Protein AF-A0A9C8K7V8-F1 (afdb_monomer_lite)

pLDDT: mean 89.54, std 11.18, range [37.28, 98.75]

Foldseek 3Di:
DDPPPPQKDKDWDDWDDDPVVCVQVVCCVVVVDGLQVLVVPDPDDAFPVLSQLQSVVCVVPVDRDPSLVCLQVVLVSQQVIKTKMWIKDAPVLVVLLVVQFPWDWDWDDDVRMIIIITMHGSNRLLRSLQRQQQDPHPPSNQQNSLVVLVVCVVSRSVSNVVQWDWDDDDPNGTHTDGDD

Structure (mmCIF, N/CA/C/O backbone):
data_AF-A0A9C8K7V8-F1
#
_entry.id   AF-A0A9C8K7V8-F1
#
loop_
_atom_site.group_PDB
_atom_site.id
_atom_site.type_symbol
_atom_site.label_atom_id
_atom_site.label_alt_id
_atom_site.label_comp_id
_atom_site.label_asym_id
_atom_site.label_entity_id
_atom_site.label_seq_id
_atom_site.pdbx_PDB_ins_code
_atom_site.Cartn_x
_atom_site.Cartn_y
_atom_site.Cartn_z
_atom_site.occupancy
_atom_site.B_iso_or_equiv
_atom_site.auth_seq_id
_atom_site.auth_comp_id
_atom_site.auth_asym_id
_atom_site.auth_atom_id
_atom_site.pdbx_PDB_model_num
ATOM 1 N N . MET A 1 1 ? 16.358 6.555 -36.096 1.00 37.28 1 MET A N 1
ATOM 2 C CA . MET A 1 1 ? 15.872 5.462 -35.228 1.00 37.28 1 MET A CA 1
ATOM 3 C C . MET A 1 1 ? 15.406 6.095 -33.931 1.00 37.28 1 MET A C 1
ATOM 5 O O . MET A 1 1 ? 16.238 6.452 -33.113 1.00 37.28 1 MET A O 1
ATOM 9 N N . GLY A 1 2 ? 14.107 6.383 -33.825 1.00 37.41 2 GLY A N 1
ATOM 10 C CA . GLY A 1 2 ? 13.530 6.994 -32.630 1.00 37.41 2 GLY A CA 1
ATOM 11 C C . GLY A 1 2 ? 13.346 5.927 -31.564 1.00 37.41 2 GLY A C 1
ATOM 12 O O . GLY A 1 2 ? 12.565 4.999 -31.762 1.00 37.41 2 GLY A O 1
ATOM 13 N N . ASP A 1 3 ? 14.103 6.045 -30.482 1.00 39.25 3 ASP A N 1
ATOM 14 C CA . ASP A 1 3 ? 13.972 5.218 -29.293 1.00 39.25 3 ASP A CA 1
ATOM 15 C C . ASP A 1 3 ? 12.602 5.536 -28.676 1.00 39.25 3 ASP A C 1
ATOM 17 O O . ASP A 1 3 ? 12.407 6.571 -28.036 1.00 39.25 3 ASP A O 1
ATOM 21 N N . SER A 1 4 ? 11.590 4.718 -28.982 1.00 41.44 4 SER A N 1
ATOM 22 C CA . SER A 1 4 ? 10.266 4.865 -28.388 1.00 41.44 4 SER A CA 1
ATOM 23 C C . SER A 1 4 ? 10.422 4.570 -26.903 1.00 41.44 4 SER A C 1
ATOM 25 O O . SER A 1 4 ? 10.501 3.401 -26.515 1.00 41.44 4 SER A O 1
ATOM 27 N N . ALA A 1 5 ? 10.522 5.621 -26.088 1.00 44.25 5 ALA A N 1
ATOM 28 C CA . ALA A 1 5 ? 10.508 5.526 -24.641 1.00 44.25 5 ALA A CA 1
ATOM 29 C C . ALA A 1 5 ? 9.328 4.636 -24.243 1.00 44.25 5 ALA A C 1
ATOM 31 O O . ALA A 1 5 ? 8.167 5.031 -24.360 1.00 44.25 5 ALA A O 1
ATOM 32 N N . SER A 1 6 ? 9.619 3.397 -23.847 1.00 53.28 6 SER A N 1
ATOM 33 C CA . SER A 1 6 ? 8.625 2.506 -23.271 1.00 53.28 6 SER A CA 1
ATOM 34 C C . SER A 1 6 ? 8.235 3.134 -21.940 1.00 53.28 6 SER A C 1
ATOM 36 O O . SER A 1 6 ? 8.920 2.918 -20.941 1.00 53.28 6 SER A O 1
ATOM 38 N N . GLN A 1 7 ? 7.220 4.000 -21.954 1.00 77.94 7 GLN A N 1
ATOM 39 C CA . GLN A 1 7 ? 6.680 4.589 -20.740 1.00 77.94 7 GLN A CA 1
ATOM 40 C C . GLN A 1 7 ? 6.240 3.444 -19.847 1.00 77.94 7 GLN A C 1
ATOM 42 O O . GLN A 1 7 ? 5.492 2.570 -20.281 1.00 77.94 7 GLN A O 1
ATOM 47 N N . SER A 1 8 ? 6.753 3.418 -18.632 1.00 90.44 8 SER A N 1
ATOM 48 C CA . SER A 1 8 ? 6.299 2.488 -17.612 1.00 90.44 8 SER A CA 1
ATOM 49 C C . SER A 1 8 ? 4.932 2.943 -17.133 1.00 90.44 8 SER A C 1
ATOM 51 O O . SER A 1 8 ? 4.589 4.122 -17.223 1.00 90.44 8 SER A O 1
ATOM 53 N N . GLY A 1 9 ? 4.128 2.016 -16.640 1.00 94.06 9 GLY A N 1
ATOM 54 C CA . GLY A 1 9 ? 2.819 2.354 -16.111 1.00 94.06 9 GLY A CA 1
ATOM 55 C C . GLY A 1 9 ? 2.447 1.481 -14.939 1.00 94.06 9 GLY A C 1
ATOM 56 O O . GLY A 1 9 ? 2.967 0.379 -14.761 1.00 94.06 9 GLY A O 1
ATOM 57 N N . VAL A 1 10 ? 1.545 2.014 -14.127 1.00 97.31 10 VAL A N 1
ATOM 58 C CA . VAL A 1 10 ? 1.055 1.392 -12.906 1.00 97.31 10 VAL A CA 1
ATOM 59 C C . VAL A 1 10 ? -0.426 1.711 -12.751 1.00 97.31 10 VAL A C 1
ATOM 61 O O . VAL A 1 10 ? -0.864 2.831 -13.010 1.00 97.31 10 VAL A O 1
ATOM 64 N N . LYS A 1 11 ? -1.215 0.707 -12.370 1.00 98.00 11 LYS A N 1
ATOM 65 C CA . LYS A 1 11 ? -2.652 0.847 -12.130 1.00 98.00 11 LYS A CA 1
ATOM 66 C C . LYS A 1 11 ? -3.077 -0.049 -10.967 1.00 98.00 11 LYS A C 1
ATOM 68 O O . LYS A 1 11 ? -2.720 -1.229 -10.986 1.00 98.00 11 LYS A O 1
ATOM 73 N N . PRO A 1 12 ? -3.849 0.446 -9.985 1.00 97.81 12 PRO A N 1
ATOM 74 C CA . PRO A 1 12 ? -4.417 -0.413 -8.952 1.00 97.81 12 PRO A CA 1
ATOM 75 C C . PRO A 1 12 ? -5.429 -1.371 -9.593 1.00 97.81 12 PRO A C 1
ATOM 77 O O . PRO A 1 12 ? -6.271 -0.955 -10.391 1.00 97.81 12 PRO A O 1
ATOM 80 N N . ILE A 1 13 ? -5.330 -2.659 -9.269 1.00 97.81 13 ILE A N 1
ATOM 81 C CA . ILE A 1 13 ? -6.236 -3.703 -9.787 1.00 97.81 13 ILE A CA 1
ATOM 82 C C . ILE A 1 13 ? -6.789 -4.619 -8.694 1.00 97.81 13 ILE A C 1
ATOM 84 O O . ILE A 1 13 ? -7.746 -5.343 -8.945 1.00 97.81 13 ILE A O 1
ATOM 88 N N . ILE A 1 14 ? -6.194 -4.604 -7.500 1.00 97.31 14 ILE A N 1
ATOM 89 C CA . ILE A 1 14 ? -6.602 -5.417 -6.353 1.00 97.31 14 ILE A CA 1
ATOM 90 C C . ILE A 1 14 ? -6.658 -4.506 -5.126 1.00 97.31 14 ILE A C 1
ATOM 92 O O . ILE A 1 14 ? -5.710 -3.764 -4.855 1.00 97.31 14 ILE A O 1
ATOM 96 N N . GLY A 1 15 ? -7.749 -4.598 -4.372 1.00 95.44 15 GLY A N 1
ATOM 97 C CA . GLY A 1 15 ? -7.937 -3.939 -3.084 1.00 95.44 15 GLY A CA 1
ATOM 98 C C . GLY A 1 15 ? -8.856 -4.773 -2.198 1.00 95.44 15 GLY A C 1
ATOM 99 O O . GLY A 1 15 ? -9.669 -5.550 -2.700 1.00 95.44 15 GLY A O 1
ATOM 100 N N . SER A 1 16 ? -8.694 -4.642 -0.885 1.00 94.12 16 SER A N 1
ATOM 101 C CA . SER A 1 16 ? -9.497 -5.389 0.086 1.00 94.12 16 SER A CA 1
ATOM 102 C C . SER A 1 16 ? -10.916 -4.827 0.183 1.00 94.12 16 SER A C 1
ATOM 104 O O . SER A 1 16 ? -11.113 -3.617 0.147 1.00 94.12 16 SER A O 1
ATOM 106 N N . THR A 1 17 ? -11.905 -5.699 0.350 1.00 94.50 17 THR A N 1
ATOM 107 C CA . THR A 1 17 ? -13.298 -5.312 0.607 1.00 94.50 17 THR A CA 1
ATOM 108 C C . THR A 1 17 ? -13.672 -5.694 2.030 1.00 94.50 17 THR A C 1
ATOM 110 O O . THR A 1 17 ? -13.442 -6.834 2.431 1.00 94.50 17 THR A O 1
ATOM 113 N N . ILE A 1 18 ? -14.255 -4.763 2.784 1.00 94.56 18 ILE A N 1
ATOM 114 C CA . ILE A 1 18 ? -14.671 -4.993 4.171 1.00 94.56 18 ILE A CA 1
ATOM 115 C C . ILE A 1 18 ? -16.192 -5.142 4.220 1.00 94.56 18 ILE A C 1
ATOM 117 O O . ILE A 1 18 ? -16.912 -4.218 3.839 1.00 94.56 18 ILE A O 1
ATOM 121 N N . SER A 1 19 ? -16.687 -6.287 4.702 1.00 94.50 19 SER A N 1
ATOM 122 C CA . SER A 1 19 ? -18.118 -6.461 4.986 1.00 94.50 19 SER A CA 1
ATOM 123 C C . SER A 1 19 ? -18.452 -5.849 6.345 1.00 94.50 19 SER A C 1
ATOM 125 O O . SER A 1 19 ? -18.409 -6.515 7.375 1.00 94.50 19 SER A O 1
ATOM 127 N N . TRP A 1 20 ? -18.725 -4.544 6.362 1.00 92.25 20 TRP A N 1
ATOM 128 C CA . TRP A 1 20 ? -18.954 -3.797 7.602 1.00 92.25 20 TRP A CA 1
ATOM 129 C C . TRP A 1 20 ? -20.158 -4.279 8.406 1.00 92.25 20 TRP A C 1
ATOM 131 O O . TRP A 1 20 ? -20.084 -4.330 9.631 1.00 92.25 20 TRP A O 1
ATOM 141 N N . ALA A 1 21 ? -21.251 -4.627 7.725 1.00 90.94 21 ALA A N 1
ATOM 142 C CA . ALA A 1 21 ? -22.470 -5.084 8.382 1.00 90.94 21 ALA A CA 1
ATOM 143 C C . ALA A 1 21 ? -22.219 -6.379 9.165 1.00 90.94 21 ALA A C 1
ATOM 145 O O . ALA A 1 21 ? -22.535 -6.440 10.352 1.00 90.94 21 ALA A O 1
ATOM 146 N N . ASP A 1 22 ? -21.582 -7.359 8.521 1.00 92.06 22 ASP A N 1
ATOM 147 C CA . ASP A 1 22 ? -21.252 -8.641 9.147 1.00 92.06 22 ASP A CA 1
ATOM 148 C C . ASP A 1 22 ? -20.203 -8.446 10.246 1.00 92.06 22 ASP A C 1
ATOM 150 O O . ASP A 1 22 ? -20.382 -8.918 11.363 1.00 92.06 22 ASP A O 1
ATOM 154 N N . LEU A 1 23 ? -19.154 -7.657 9.978 1.00 91.00 23 LEU A N 1
ATOM 155 C CA . LEU A 1 23 ? -18.086 -7.392 10.943 1.00 91.00 23 LEU A CA 1
ATOM 156 C C . LEU A 1 23 ? -18.622 -6.796 12.251 1.00 91.00 23 LEU A C 1
ATOM 158 O O . LEU A 1 23 ? -18.268 -7.265 13.328 1.00 91.00 23 LEU A O 1
ATOM 162 N N . ILE A 1 24 ? -19.452 -5.752 12.172 1.00 89.94 24 ILE A N 1
ATOM 163 C CA . ILE A 1 24 ? -19.974 -5.071 13.363 1.00 89.94 24 ILE A CA 1
ATOM 164 C C . ILE A 1 24 ? -20.951 -5.979 14.103 1.00 89.94 24 ILE A C 1
ATOM 166 O O . ILE A 1 24 ? -20.851 -6.095 15.325 1.00 89.94 24 ILE A O 1
ATOM 170 N N . LYS A 1 25 ? -21.876 -6.616 13.375 1.00 90.50 25 LYS A N 1
ATOM 171 C CA . LYS A 1 25 ? -22.893 -7.491 13.957 1.00 90.50 25 LYS A CA 1
ATOM 172 C C . LYS A 1 25 ? -22.247 -8.675 14.674 1.00 90.50 25 LYS A C 1
ATOM 174 O O . LYS A 1 25 ? -22.452 -8.840 15.874 1.00 90.50 25 LYS A O 1
ATOM 179 N N . ASP A 1 26 ? -21.435 -9.447 13.960 1.00 91.31 26 ASP A N 1
ATOM 180 C CA . ASP A 1 26 ? -20.884 -10.700 14.468 1.00 91.31 26 ASP A CA 1
ATOM 181 C C . ASP A 1 26 ? -19.902 -10.439 15.610 1.00 91.31 26 ASP A C 1
ATOM 183 O O . ASP A 1 26 ? -19.932 -11.131 16.627 1.00 91.31 26 ASP A O 1
ATOM 187 N N . ILE A 1 27 ? -19.060 -9.403 15.499 1.00 88.06 27 ILE A N 1
ATOM 188 C CA . ILE A 1 27 ? -18.166 -9.056 16.603 1.00 88.06 27 ILE A CA 1
ATOM 189 C C . ILE A 1 27 ? -18.985 -8.618 17.816 1.00 88.06 27 ILE A C 1
ATOM 191 O O . ILE A 1 27 ? -18.761 -9.164 18.892 1.00 88.06 27 ILE A O 1
ATOM 195 N N . ALA A 1 28 ? -19.939 -7.692 17.676 1.00 87.31 28 ALA A N 1
ATOM 196 C CA . ALA A 1 28 ? -20.714 -7.209 18.819 1.00 87.31 28 ALA A CA 1
ATOM 197 C C . ALA A 1 28 ? -21.464 -8.337 19.549 1.00 87.31 28 ALA A C 1
ATOM 199 O O . ALA A 1 28 ? -21.476 -8.350 20.782 1.00 87.31 28 ALA A O 1
ATOM 200 N N . GLU A 1 29 ? -22.020 -9.298 18.805 1.00 90.62 29 GLU A N 1
ATOM 201 C CA . GLU A 1 29 ? -22.654 -10.501 19.357 1.00 90.62 29 GLU A CA 1
ATOM 202 C C . GLU A 1 29 ? -21.652 -11.396 20.108 1.00 90.62 29 GLU A C 1
ATOM 204 O O . GLU A 1 29 ? -21.958 -11.877 21.199 1.00 90.62 29 GLU A O 1
ATOM 209 N N . LEU A 1 30 ? -20.443 -11.590 19.569 1.00 89.94 30 LEU A N 1
ATOM 210 C CA . LEU A 1 30 ? -19.437 -12.490 20.145 1.00 89.94 30 LEU A CA 1
ATOM 211 C C . LEU A 1 30 ? -18.681 -11.900 21.344 1.00 89.94 30 LEU A C 1
ATOM 213 O O . LEU A 1 30 ? -18.368 -12.631 22.282 1.00 89.94 30 LEU A O 1
ATOM 217 N N . ILE A 1 31 ? -18.352 -10.603 21.323 1.00 87.00 31 ILE A N 1
ATOM 218 C CA . ILE A 1 31 ? -17.533 -9.960 22.371 1.00 87.00 31 ILE A CA 1
ATOM 219 C C . ILE A 1 31 ? -18.351 -9.125 23.364 1.00 87.00 31 ILE A C 1
ATOM 221 O O . ILE A 1 31 ? -17.786 -8.603 24.326 1.00 87.00 31 ILE A O 1
ATOM 225 N N . GLY A 1 32 ? -19.659 -8.963 23.137 1.00 85.56 32 GLY A N 1
ATOM 226 C CA . GLY A 1 32 ? -20.565 -8.228 24.026 1.00 85.56 32 GLY A CA 1
ATOM 227 C C . GLY A 1 32 ? -20.342 -6.710 24.068 1.00 85.56 32 GLY A C 1
ATOM 228 O O . GLY A 1 32 ? -20.798 -6.048 24.999 1.00 85.56 32 GLY A O 1
ATOM 229 N N . ARG A 1 33 ? -19.622 -6.142 23.091 1.00 83.88 33 ARG A N 1
ATOM 230 C CA . ARG A 1 33 ? -19.371 -4.695 22.954 1.00 83.88 33 ARG A CA 1
ATOM 231 C C . ARG A 1 33 ? -19.210 -4.297 21.488 1.00 83.88 33 ARG A C 1
ATOM 233 O O . ARG A 1 33 ? -18.781 -5.109 20.676 1.00 83.88 33 ARG A O 1
ATOM 240 N N . SER A 1 34 ? -19.486 -3.032 21.164 1.00 84.31 34 SER A N 1
ATOM 241 C CA . SER A 1 34 ? -19.217 -2.507 19.818 1.00 84.31 34 SER A CA 1
ATOM 242 C C . SER A 1 34 ? -17.705 -2.432 19.554 1.00 84.31 34 SER A C 1
ATOM 244 O O . SER A 1 34 ? -16.985 -1.892 20.399 1.00 84.31 34 SER A O 1
ATOM 246 N N . PRO A 1 35 ? -17.207 -2.924 18.403 1.00 83.25 35 PRO A N 1
ATOM 247 C CA . PRO A 1 35 ? -15.799 -2.812 18.023 1.00 83.25 35 PRO A CA 1
ATOM 248 C C . PRO A 1 35 ? -15.462 -1.490 17.309 1.00 83.25 35 PRO A C 1
ATOM 250 O O . PRO A 1 35 ? -14.332 -1.302 16.860 1.00 83.25 35 PRO A O 1
ATOM 253 N N . THR A 1 36 ? -16.440 -0.592 17.159 1.00 86.12 36 THR A N 1
ATOM 254 C CA . THR A 1 36 ? -16.286 0.723 16.517 1.00 86.12 36 THR A CA 1
ATOM 255 C C . THR A 1 36 ? -16.432 1.876 17.500 1.00 86.12 36 THR A C 1
ATOM 257 O O . THR A 1 36 ? -16.435 3.027 17.076 1.00 86.12 36 THR A O 1
ATOM 260 N N . SER A 1 37 ? -16.534 1.622 18.808 1.00 81.56 37 SER A N 1
ATOM 261 C CA . SER A 1 37 ? -16.897 2.654 19.789 1.00 81.56 37 SER A CA 1
ATOM 262 C C . SER A 1 37 ? -15.920 3.843 19.811 1.00 81.56 37 SER A C 1
ATOM 264 O O . SER A 1 37 ? -16.331 5.000 19.963 1.00 81.56 37 SER A O 1
ATOM 266 N N . GLY A 1 38 ? -14.626 3.599 19.578 1.00 80.25 38 GLY A N 1
ATOM 267 C CA . GLY A 1 38 ? -13.643 4.676 19.450 1.00 80.25 38 GLY A CA 1
ATOM 268 C C . GLY A 1 38 ? -13.659 5.395 18.104 1.00 80.25 38 GLY A C 1
ATOM 269 O O . GLY A 1 38 ? -13.197 6.530 18.012 1.00 80.25 38 GLY A O 1
ATOM 270 N N . ILE A 1 39 ? -14.200 4.765 17.063 1.00 84.12 39 ILE A N 1
ATOM 271 C CA . ILE A 1 39 ? -14.418 5.389 15.752 1.00 84.12 39 ILE A CA 1
ATOM 272 C C . ILE A 1 39 ? -15.677 6.255 15.800 1.00 84.12 39 ILE A C 1
ATOM 274 O O . ILE A 1 39 ? -15.647 7.391 15.340 1.00 84.12 39 ILE A O 1
ATOM 278 N N . ASP A 1 40 ? -16.751 5.757 16.412 1.00 83.38 40 ASP A N 1
ATOM 279 C CA . ASP A 1 40 ? -18.042 6.447 16.516 1.00 83.38 40 ASP A CA 1
ATOM 280 C C . ASP A 1 40 ? -17.936 7.738 17.343 1.00 83.38 40 ASP A C 1
ATOM 282 O O . ASP A 1 40 ? -18.615 8.728 17.074 1.00 83.38 40 ASP A O 1
ATOM 286 N N . SER A 1 41 ? -17.038 7.752 18.331 1.00 81.06 41 SER A N 1
ATOM 287 C CA . SER A 1 41 ? -16.712 8.944 19.125 1.00 81.06 41 SER A CA 1
ATOM 288 C C . SER A 1 41 ? -15.709 9.886 18.444 1.00 81.06 41 SER A C 1
ATOM 290 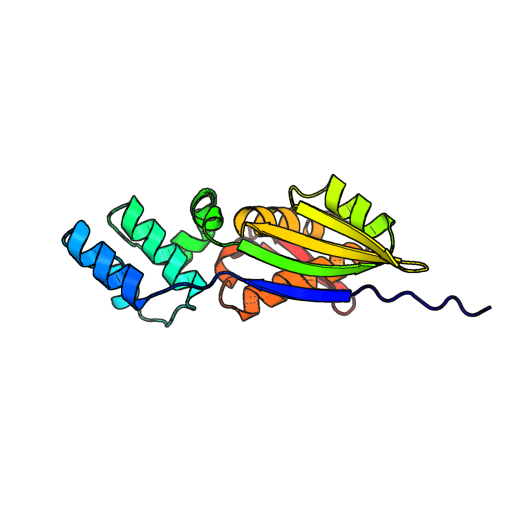O O . SER A 1 41 ? -15.451 10.988 18.941 1.00 81.06 41 SER A O 1
ATOM 292 N N . TYR A 1 42 ? -15.139 9.494 17.301 1.00 83.19 42 TYR A N 1
ATOM 293 C CA . TYR A 1 42 ? -14.163 10.297 16.582 1.00 83.19 42 TYR A CA 1
ATOM 294 C C . TYR A 1 42 ? -14.843 11.371 15.725 1.00 83.19 42 TYR A C 1
ATOM 296 O O . TYR A 1 42 ? -15.733 11.113 14.922 1.00 83.19 42 TYR A O 1
ATOM 304 N N . LYS A 1 43 ? -14.384 12.619 15.867 1.00 81.88 43 LYS A N 1
ATOM 305 C CA . LYS A 1 43 ? -15.025 13.794 15.251 1.00 81.88 43 LYS A CA 1
ATOM 306 C C . LYS A 1 43 ? -14.968 13.810 13.717 1.00 81.88 43 LYS A C 1
ATOM 308 O O . LYS A 1 43 ? -15.776 14.489 13.086 1.00 81.88 43 LYS A O 1
ATOM 313 N N . TYR A 1 44 ? -13.992 13.133 13.117 1.00 83.81 44 TYR A N 1
ATOM 314 C CA . TYR A 1 44 ? -13.757 13.179 11.675 1.00 83.81 44 TYR A CA 1
ATOM 315 C C . TYR A 1 44 ? -14.089 11.846 11.019 1.00 83.81 44 TYR A C 1
ATOM 317 O O . TYR A 1 44 ? -13.747 10.787 11.532 1.00 83.81 44 TYR A O 1
ATOM 325 N N . LYS A 1 45 ? -14.697 11.904 9.834 1.00 86.62 45 LYS A N 1
ATOM 326 C CA . LYS A 1 45 ? -14.976 10.705 9.048 1.00 86.62 45 LYS A CA 1
ATOM 327 C C . LYS A 1 45 ? -13.667 10.088 8.547 1.00 86.62 45 LYS A C 1
ATOM 329 O O . LYS A 1 45 ? -12.904 10.743 7.837 1.00 86.62 45 LYS A O 1
ATOM 334 N N . LEU A 1 46 ? -13.429 8.834 8.911 1.00 89.06 46 LEU A N 1
ATOM 335 C CA . LEU A 1 46 ? -12.338 8.014 8.387 1.00 89.06 46 LEU A CA 1
ATOM 336 C C . LEU A 1 46 ? -12.781 7.312 7.093 1.00 89.06 46 LEU A C 1
ATOM 338 O O . LEU A 1 46 ? -13.978 7.147 6.849 1.00 89.06 46 LEU A O 1
ATOM 342 N N . SER A 1 47 ? -11.823 6.915 6.250 1.00 93.06 47 SER A N 1
ATOM 343 C CA . SER A 1 47 ? -12.119 6.002 5.139 1.00 93.06 47 SER A CA 1
ATOM 344 C C . SER A 1 47 ? -12.388 4.596 5.662 1.00 93.06 47 SER A C 1
ATOM 346 O O . SER A 1 47 ? -11.944 4.254 6.755 1.00 93.06 47 SER A O 1
ATOM 348 N N . ASP A 1 48 ? -13.043 3.753 4.866 1.00 93.25 48 ASP A N 1
ATOM 349 C CA . ASP A 1 48 ? -13.325 2.368 5.254 1.00 93.25 48 ASP A CA 1
ATOM 350 C C . ASP A 1 48 ? -12.046 1.606 5.628 1.00 93.25 48 ASP A C 1
ATOM 352 O O . ASP A 1 48 ? -12.012 0.893 6.622 1.00 93.25 48 ASP A O 1
ATOM 356 N N . TYR A 1 49 ? -10.941 1.811 4.911 1.00 95.06 49 TYR A N 1
ATOM 357 C CA . TYR A 1 49 ? -9.671 1.183 5.278 1.00 95.06 49 TYR A CA 1
ATOM 358 C C . TYR A 1 49 ? -9.130 1.686 6.621 1.00 95.06 49 TYR A C 1
ATOM 360 O O . TYR A 1 49 ? -8.697 0.889 7.450 1.00 95.06 49 TYR A O 1
ATOM 368 N N . ALA A 1 50 ? -9.168 3.000 6.858 1.00 93.00 50 ALA A N 1
ATOM 369 C CA . ALA A 1 50 ? -8.709 3.592 8.111 1.00 93.00 50 ALA A CA 1
ATOM 370 C C . ALA A 1 50 ? -9.586 3.164 9.300 1.00 93.00 50 ALA A C 1
ATOM 372 O O . ALA A 1 50 ? -9.059 2.789 10.348 1.00 93.00 50 ALA A O 1
ATOM 373 N N . SER A 1 51 ? -10.908 3.161 9.118 1.00 92.94 51 SER A N 1
ATOM 374 C CA . SER A 1 51 ? -11.870 2.645 10.090 1.00 92.94 51 SER A CA 1
ATOM 375 C C . SER A 1 51 ? -11.591 1.180 10.396 1.00 92.94 51 SER A C 1
ATOM 377 O O . SER A 1 51 ? -11.511 0.811 11.559 1.00 92.94 51 SER A O 1
ATOM 379 N N . PHE A 1 52 ? -11.368 0.345 9.377 1.00 94.12 52 PHE A N 1
ATOM 380 C CA . PHE A 1 52 ? -11.117 -1.080 9.579 1.00 94.12 52 PHE A CA 1
ATOM 381 C C . PHE A 1 52 ? -9.856 -1.327 10.413 1.00 94.12 52 PHE A C 1
ATOM 383 O O . PHE A 1 52 ? -9.901 -2.077 11.385 1.00 94.12 52 PHE A O 1
ATOM 390 N N . LEU A 1 53 ? -8.748 -0.645 10.107 1.00 93.19 53 LEU A N 1
ATOM 391 C CA . LEU A 1 53 ? -7.515 -0.758 10.896 1.00 93.19 53 LEU A CA 1
ATOM 392 C C . LEU A 1 53 ? -7.719 -0.297 12.351 1.00 93.19 53 LEU A C 1
ATOM 394 O O . LEU A 1 53 ? -7.190 -0.914 13.277 1.00 93.19 53 LEU A O 1
ATOM 398 N N . ALA A 1 54 ? -8.500 0.765 12.568 1.00 90.75 54 ALA A N 1
ATOM 399 C CA . ALA A 1 54 ? -8.845 1.227 13.910 1.00 90.75 54 ALA A CA 1
ATOM 400 C C . ALA A 1 54 ? -9.709 0.200 14.666 1.00 90.75 54 ALA A C 1
ATOM 402 O O . ALA A 1 54 ? -9.415 -0.092 15.823 1.00 90.75 54 ALA A O 1
ATOM 403 N N . THR A 1 55 ? -10.695 -0.410 14.002 1.00 91.31 55 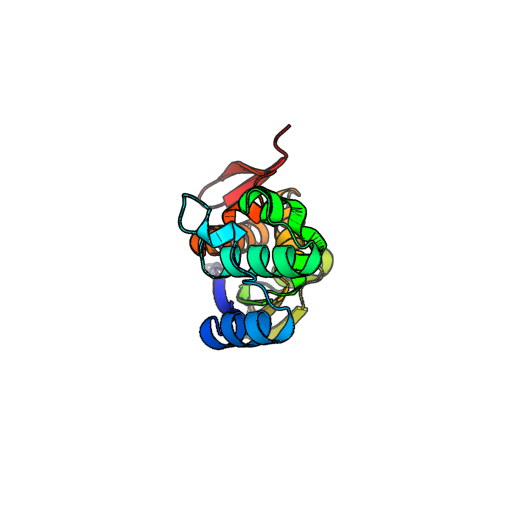THR A N 1
ATOM 404 C CA . THR A 1 55 ? -11.537 -1.489 14.545 1.00 91.31 55 THR A CA 1
ATOM 405 C C . THR A 1 55 ? -10.710 -2.713 14.928 1.00 91.31 55 THR A C 1
ATOM 407 O O . THR A 1 55 ? -10.877 -3.250 16.021 1.00 91.31 55 THR A O 1
ATOM 410 N N . VAL A 1 56 ? -9.774 -3.144 14.076 1.00 91.12 56 VAL A N 1
ATOM 411 C CA . VAL A 1 56 ? -8.877 -4.268 14.394 1.00 91.12 56 VAL A CA 1
ATOM 412 C C . VAL A 1 56 ? -8.019 -3.949 15.620 1.00 91.12 56 VAL A C 1
ATOM 414 O O . VAL A 1 56 ? -7.837 -4.800 16.492 1.00 91.12 56 VAL A O 1
ATOM 417 N N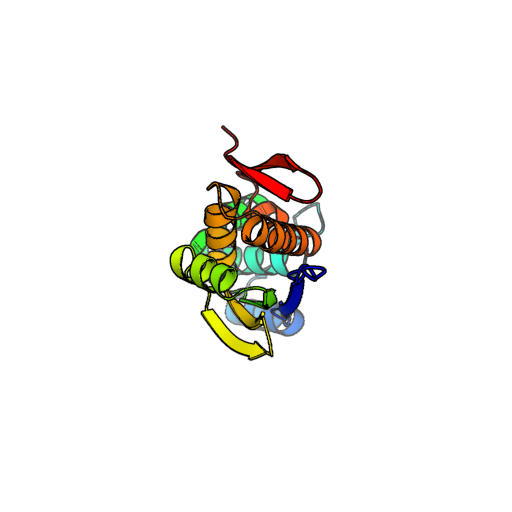 . ASN A 1 57 ? -7.534 -2.710 15.749 1.00 88.75 57 ASN A N 1
ATOM 418 C CA . ASN A 1 57 ? -6.836 -2.310 16.965 1.00 88.75 57 ASN A CA 1
ATOM 419 C C . ASN A 1 57 ? -7.754 -2.339 18.194 1.00 88.75 57 ASN A C 1
ATOM 421 O O . ASN A 1 57 ? -7.340 -2.851 19.228 1.00 88.75 57 ASN A O 1
ATOM 425 N N . GLU A 1 58 ? -8.985 -1.830 18.087 1.00 87.06 58 GLU A N 1
ATOM 426 C CA . GLU A 1 58 ? -9.983 -1.856 19.167 1.00 87.06 58 GLU A CA 1
ATOM 427 C C . GLU A 1 58 ? -10.287 -3.277 19.643 1.00 87.06 58 GLU A C 1
ATOM 429 O O . GLU A 1 58 ? -10.460 -3.538 20.841 1.00 87.06 58 GLU A O 1
ATOM 434 N N . PHE A 1 59 ? -10.347 -4.201 18.686 1.00 86.44 59 PHE A N 1
ATOM 435 C CA . PHE A 1 59 ? -10.520 -5.618 18.939 1.00 86.44 59 PHE A CA 1
ATOM 436 C C . PHE A 1 59 ? -9.338 -6.171 19.745 1.00 86.44 59 PHE A C 1
ATOM 438 O O . PHE A 1 59 ? -9.550 -6.840 20.753 1.00 86.44 59 PHE A O 1
ATOM 445 N N . ARG A 1 60 ? -8.103 -5.814 19.365 1.00 85.56 60 ARG A N 1
ATOM 446 C CA . ARG A 1 60 ? -6.865 -6.258 20.027 1.00 85.56 60 ARG A CA 1
ATOM 447 C C . ARG A 1 60 ? -6.664 -5.667 21.426 1.00 85.56 60 ARG A C 1
ATOM 449 O O . ARG A 1 60 ? -6.218 -6.378 22.320 1.00 85.56 60 ARG A O 1
ATOM 456 N N . THR A 1 61 ? -6.922 -4.373 21.618 1.00 84.31 61 THR A N 1
ATOM 457 C CA . THR A 1 61 ? -6.530 -3.646 22.845 1.00 84.31 61 THR A CA 1
ATOM 458 C C . THR A 1 61 ? -7.688 -3.350 23.791 1.00 84.31 61 THR A C 1
ATOM 460 O O . THR A 1 61 ? -7.449 -2.943 24.925 1.00 84.31 61 THR A O 1
ATOM 463 N N . GLY A 1 62 ? -8.939 -3.482 23.342 1.00 78.06 62 GLY A N 1
ATOM 464 C CA . GLY A 1 62 ? -10.108 -3.079 24.129 1.00 78.06 62 GLY A CA 1
ATOM 465 C C . GLY A 1 62 ? -10.305 -1.568 24.258 1.00 78.06 62 GLY A C 1
ATOM 466 O O . GLY A 1 62 ? -11.272 -1.137 24.878 1.00 78.06 62 GLY A O 1
ATOM 467 N N . ASN A 1 63 ? -9.408 -0.760 23.690 1.00 71.31 63 ASN A N 1
ATOM 468 C CA . ASN A 1 63 ? -9.445 0.692 23.784 1.00 71.31 63 ASN A CA 1
ATOM 469 C C . ASN A 1 63 ? -8.867 1.319 22.517 1.00 71.31 63 ASN A C 1
ATOM 471 O O . ASN A 1 63 ? -7.706 1.083 22.161 1.00 71.31 63 ASN A O 1
ATOM 475 N N . THR A 1 64 ? -9.662 2.163 21.878 1.00 67.31 64 THR A N 1
ATOM 476 C CA . THR A 1 64 ? -9.239 2.948 20.726 1.00 67.31 64 THR A CA 1
ATOM 477 C C . THR A 1 64 ? -8.976 4.366 21.188 1.00 67.31 64 THR A C 1
ATOM 479 O O . THR A 1 64 ? -9.878 5.184 21.350 1.00 67.31 64 THR A O 1
ATOM 482 N N . GLN A 1 65 ? -7.693 4.666 21.393 1.00 70.56 65 GLN A N 1
ATOM 483 C CA . GLN A 1 65 ? -7.229 6.050 21.380 1.00 70.56 65 GLN A CA 1
ATOM 484 C C . GLN A 1 65 ? -7.407 6.650 19.970 1.00 70.56 65 GLN A C 1
ATOM 486 O O . GLN A 1 65 ? -7.909 5.997 19.064 1.00 70.56 65 GLN A O 1
ATOM 491 N N . ASN A 1 66 ? -6.959 7.894 19.766 1.00 84.06 66 ASN A N 1
ATOM 492 C CA . ASN A 1 66 ? -6.970 8.590 18.473 1.00 84.06 66 ASN A CA 1
ATOM 493 C C . ASN A 1 66 ? -6.655 7.646 17.277 1.00 84.06 66 ASN A C 1
ATOM 495 O O . ASN A 1 66 ? -5.489 7.259 17.119 1.00 84.06 66 ASN A O 1
ATOM 499 N N . PRO A 1 67 ? -7.647 7.322 16.418 1.00 83.38 67 PRO A N 1
ATOM 500 C CA . PRO A 1 67 ? -7.510 6.356 15.325 1.00 83.38 67 PRO A CA 1
ATOM 501 C C . PRO A 1 67 ? -6.335 6.630 14.382 1.00 83.38 67 PRO A C 1
ATOM 503 O O . PRO A 1 67 ? -5.683 5.706 13.902 1.00 83.38 67 PRO A O 1
ATOM 506 N N . LEU A 1 68 ? -5.991 7.902 14.164 1.00 85.12 68 LEU A N 1
ATOM 507 C CA . LEU A 1 68 ? -4.883 8.269 13.280 1.00 85.12 68 LEU A CA 1
ATOM 508 C C . LEU A 1 68 ? -3.519 7.878 13.862 1.00 85.12 68 LEU A C 1
ATOM 510 O O . LEU A 1 68 ? -2.640 7.450 13.116 1.00 85.12 68 LEU A O 1
ATOM 514 N N . LYS A 1 69 ? -3.346 7.988 15.188 1.00 85.19 69 LYS A N 1
ATOM 515 C CA . LYS A 1 69 ? -2.108 7.568 15.868 1.00 85.19 69 LYS A CA 1
ATOM 516 C C . LYS A 1 69 ? -1.940 6.054 15.850 1.00 85.19 69 LYS A C 1
ATOM 518 O O . LYS A 1 69 ? -0.810 5.573 15.803 1.00 85.19 69 LYS A O 1
ATOM 523 N N . ILE A 1 70 ? -3.051 5.321 15.891 1.00 84.81 70 ILE A N 1
ATOM 524 C CA . ILE A 1 70 ? -3.046 3.867 15.747 1.00 84.81 70 ILE A CA 1
ATOM 525 C C . ILE A 1 70 ? -2.526 3.517 14.357 1.00 84.81 70 ILE A C 1
ATOM 527 O O . ILE A 1 70 ? -1.515 2.837 14.266 1.00 84.81 70 ILE A O 1
ATOM 531 N N . ILE A 1 71 ? -3.134 4.058 13.296 1.00 86.31 71 ILE A N 1
ATOM 532 C CA . ILE A 1 71 ? -2.757 3.768 11.900 1.00 86.31 71 ILE A CA 1
ATOM 533 C C . ILE A 1 71 ? -1.286 4.110 11.618 1.00 86.31 71 ILE A C 1
ATOM 535 O O . ILE A 1 71 ? -0.597 3.360 10.930 1.00 86.31 71 ILE A O 1
ATOM 539 N N . GLN A 1 72 ? -0.784 5.211 12.179 1.00 86.94 72 GLN A N 1
ATOM 540 C CA . GLN A 1 72 ? 0.625 5.603 12.065 1.00 86.94 72 GLN A CA 1
ATOM 541 C C . GLN A 1 72 ? 1.581 4.525 12.616 1.00 86.94 72 GLN A C 1
ATOM 543 O O . GLN A 1 72 ? 2.591 4.208 11.985 1.00 86.94 72 GLN A O 1
ATOM 548 N N . ASN A 1 73 ? 1.217 3.898 13.740 1.00 82.00 73 ASN A N 1
ATOM 549 C CA . ASN A 1 73 ? 2.022 2.896 14.448 1.00 82.00 73 ASN A CA 1
ATOM 550 C C . ASN A 1 73 ? 1.539 1.446 14.233 1.00 82.00 73 ASN A C 1
ATOM 552 O O . ASN A 1 73 ? 1.966 0.539 14.944 1.00 82.00 73 ASN A O 1
ATOM 556 N N . ALA A 1 74 ? 0.641 1.214 13.272 1.00 76.38 74 ALA A N 1
ATOM 557 C CA . ALA A 1 74 ? -0.146 -0.013 13.129 1.00 76.38 74 ALA A CA 1
ATOM 558 C C . ALA A 1 74 ? 0.622 -1.208 12.536 1.00 76.38 74 ALA A C 1
ATOM 560 O O . ALA A 1 74 ? -0.005 -2.022 11.874 1.00 76.38 74 ALA A O 1
ATOM 561 N N . ASN A 1 75 ? 1.943 -1.311 12.727 1.00 79.56 75 ASN A N 1
ATOM 562 C CA . ASN A 1 75 ? 2.840 -2.194 11.964 1.00 79.56 75 ASN A CA 1
ATOM 563 C C . ASN A 1 75 ? 2.232 -3.562 11.602 1.00 79.56 75 ASN A C 1
ATOM 565 O O . ASN A 1 75 ? 2.067 -3.836 10.419 1.00 79.56 75 ASN A O 1
ATOM 569 N N . ASP A 1 76 ? 1.835 -4.362 12.590 1.00 86.38 76 ASP A N 1
ATOM 570 C CA . ASP A 1 76 ? 1.242 -5.691 12.390 1.00 86.38 76 ASP A CA 1
ATOM 571 C C . ASP A 1 76 ? -0.222 -5.654 11.914 1.00 86.38 76 ASP A C 1
ATOM 573 O O . ASP A 1 76 ? -0.658 -6.507 11.149 1.00 86.38 76 ASP A O 1
ATOM 577 N N . ILE A 1 77 ? -0.991 -4.634 12.298 1.00 91.69 77 ILE A N 1
ATOM 578 C CA . ILE A 1 77 ? -2.390 -4.478 11.870 1.00 91.69 77 ILE A CA 1
ATOM 579 C C . ILE A 1 77 ? -2.494 -4.138 10.373 1.00 91.69 77 ILE A C 1
ATOM 581 O O . ILE A 1 77 ? -3.489 -4.478 9.727 1.00 91.69 77 ILE A O 1
ATOM 585 N N . LEU A 1 78 ? -1.472 -3.501 9.788 1.00 95.19 78 LEU A N 1
ATOM 586 C CA . LEU A 1 78 ? -1.433 -3.226 8.348 1.00 95.19 78 LEU A CA 1
ATOM 587 C C . LEU A 1 78 ? -1.487 -4.516 7.512 1.00 95.19 78 LEU A C 1
ATOM 589 O O . LEU A 1 78 ? -1.919 -4.473 6.359 1.00 95.19 78 LEU A O 1
ATOM 593 N N . ASP A 1 79 ? -1.110 -5.664 8.079 1.00 95.38 79 ASP A N 1
ATOM 594 C CA . ASP A 1 79 ? -1.095 -6.935 7.355 1.00 95.38 79 ASP A CA 1
ATOM 595 C C . ASP A 1 79 ? -2.490 -7.504 7.059 1.00 95.38 79 ASP A C 1
ATOM 597 O O . ASP A 1 79 ? -2.639 -8.378 6.204 1.00 95.38 79 ASP A O 1
ATOM 601 N N . HIS A 1 80 ? -3.543 -6.952 7.667 1.00 95.38 80 HIS A N 1
ATOM 602 C CA . HIS A 1 80 ? -4.921 -7.333 7.352 1.00 95.38 80 HIS A CA 1
ATOM 603 C C . HIS A 1 80 ? -5.437 -6.757 6.027 1.00 95.38 80 HIS A C 1
ATOM 605 O O . HIS A 1 80 ? -6.444 -7.237 5.507 1.00 95.38 80 HIS A O 1
ATOM 611 N N . LEU A 1 81 ? -4.770 -5.749 5.456 1.00 97.06 81 LEU A N 1
ATOM 612 C CA . LEU A 1 81 ? -5.161 -5.156 4.178 1.00 97.06 81 LEU A CA 1
ATOM 613 C C . LEU A 1 81 ? -4.191 -5.564 3.075 1.00 97.06 81 LEU A C 1
ATOM 615 O O . LEU A 1 81 ? -2.984 -5.407 3.206 1.00 97.06 81 LEU A O 1
ATOM 619 N N . HIS A 1 82 ? -4.735 -6.037 1.959 1.00 97.81 82 HIS A N 1
ATOM 620 C CA . HIS A 1 82 ? -3.986 -6.452 0.777 1.00 97.81 82 HIS A CA 1
ATOM 621 C C . HIS A 1 82 ? -4.328 -5.582 -0.427 1.00 97.81 82 HIS A C 1
ATOM 623 O O . HIS A 1 82 ? -5.498 -5.270 -0.683 1.00 97.81 82 HIS A O 1
ATOM 629 N N . PHE A 1 83 ? -3.292 -5.237 -1.189 1.00 98.56 83 PHE A N 1
ATOM 630 C CA . PHE A 1 83 ? -3.397 -4.427 -2.397 1.00 98.56 83 PHE A CA 1
ATOM 631 C C . PHE A 1 83 ? -2.511 -4.983 -3.501 1.00 98.56 83 PHE A C 1
ATOM 633 O O . PHE A 1 83 ? -1.468 -5.598 -3.249 1.00 98.56 83 PHE A O 1
ATOM 640 N N . GLY A 1 84 ? -2.910 -4.722 -4.742 1.00 98.44 84 GLY A N 1
ATOM 641 C CA . GLY A 1 84 ? -2.135 -5.117 -5.903 1.00 98.44 84 GLY A CA 1
ATOM 642 C C . GLY A 1 84 ? -2.307 -4.190 -7.089 1.00 98.44 84 GLY A C 1
ATOM 643 O O . GLY A 1 84 ? -3.372 -3.614 -7.329 1.00 98.44 84 GLY A O 1
ATOM 644 N N . PHE A 1 85 ? -1.226 -4.077 -7.846 1.00 98.75 85 PHE A N 1
ATOM 645 C CA . PHE A 1 85 ? -1.103 -3.184 -8.981 1.00 98.75 85 PHE A CA 1
ATOM 646 C C . PHE A 1 85 ? -0.660 -3.964 -10.212 1.00 98.75 85 PHE A C 1
ATOM 648 O O . PHE A 1 85 ? 0.200 -4.844 -10.145 1.00 98.75 85 PHE A O 1
ATOM 655 N N . LEU A 1 86 ? -1.235 -3.598 -11.352 1.00 98.38 86 LEU A N 1
ATOM 656 C CA . LEU A 1 86 ? -0.729 -3.970 -12.658 1.00 98.38 86 LEU A CA 1
ATOM 657 C C . LEU A 1 86 ? 0.363 -2.971 -13.014 1.00 98.38 86 LEU A C 1
ATOM 659 O O . LEU A 1 86 ? 0.096 -1.773 -13.098 1.00 98.38 86 LEU A O 1
ATOM 663 N N . MET A 1 87 ? 1.573 -3.466 -13.224 1.00 97.88 87 MET A N 1
ATOM 664 C CA . MET A 1 87 ? 2.730 -2.670 -13.604 1.00 97.88 87 MET A CA 1
ATOM 665 C C . MET A 1 87 ? 3.270 -3.149 -14.946 1.00 97.88 87 MET A C 1
ATOM 667 O O . MET A 1 87 ? 3.284 -4.347 -15.228 1.00 97.88 87 MET A O 1
ATOM 671 N N . TYR A 1 88 ? 3.755 -2.233 -15.772 1.00 96.38 88 TYR A N 1
ATOM 672 C CA . TYR A 1 88 ? 4.519 -2.573 -16.967 1.00 96.38 88 TYR A CA 1
ATOM 673 C C . TYR A 1 88 ? 5.722 -1.649 -17.107 1.00 96.38 88 TYR A C 1
ATOM 675 O O . TYR A 1 88 ? 5.656 -0.478 -16.745 1.00 96.38 88 TYR A O 1
ATOM 683 N N . GLY A 1 89 ? 6.834 -2.187 -17.599 1.00 95.50 89 GLY A N 1
ATOM 684 C CA . GLY A 1 89 ? 8.104 -1.464 -17.671 1.00 95.50 89 GLY A CA 1
ATOM 685 C C . GLY A 1 89 ? 9.257 -2.357 -18.113 1.00 95.50 89 GLY A C 1
ATOM 686 O O . GLY A 1 89 ? 9.060 -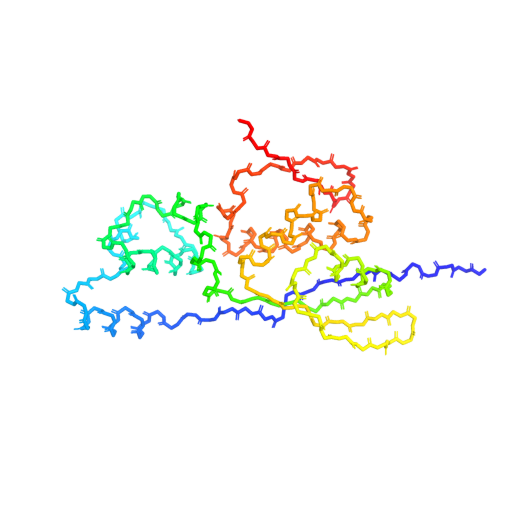3.511 -18.520 1.00 95.50 89 GLY A O 1
ATOM 687 N N . LYS A 1 90 ? 10.482 -1.836 -18.047 1.00 94.44 90 LYS A N 1
ATOM 688 C CA . LYS A 1 90 ? 11.683 -2.603 -18.419 1.00 94.44 90 LYS A CA 1
ATOM 689 C C . LYS A 1 90 ? 11.954 -3.711 -17.399 1.00 94.44 90 LYS A C 1
ATOM 691 O O . LYS A 1 90 ? 11.583 -3.605 -16.236 1.00 94.44 90 LYS A O 1
ATOM 696 N N . SER A 1 91 ? 12.656 -4.774 -17.798 1.00 94.25 91 SER A N 1
ATOM 697 C CA . SER A 1 91 ? 13.040 -5.844 -16.857 1.00 94.25 91 SER A CA 1
ATOM 698 C C . SER A 1 91 ? 13.826 -5.310 -15.653 1.00 94.25 91 SER A C 1
ATOM 700 O O . SER A 1 91 ? 13.636 -5.802 -14.547 1.00 94.25 91 SER A O 1
ATOM 702 N N . SER A 1 92 ? 14.654 -4.280 -15.859 1.00 94.06 92 SER A N 1
ATOM 703 C CA . SER A 1 92 ? 15.427 -3.606 -14.809 1.00 94.06 92 SER A CA 1
ATOM 704 C C . SER A 1 92 ? 14.557 -3.020 -13.697 1.00 94.06 92 SER A C 1
ATOM 706 O O . SER A 1 92 ? 14.958 -3.083 -12.541 1.00 94.06 92 SER A O 1
ATOM 708 N N . LEU A 1 93 ? 13.362 -2.505 -14.015 1.00 94.69 93 LEU A N 1
ATOM 709 C CA . LEU A 1 93 ? 12.413 -2.030 -13.007 1.00 94.69 93 LEU A CA 1
ATOM 710 C C . LEU A 1 93 ? 12.023 -3.169 -12.063 1.00 94.69 93 LEU A C 1
ATOM 712 O O . LEU A 1 93 ? 12.098 -3.022 -10.851 1.00 94.69 93 LEU A O 1
ATOM 716 N N . PHE A 1 94 ? 11.633 -4.317 -12.615 1.00 95.75 94 PHE A N 1
ATOM 717 C CA . PHE A 1 94 ? 11.173 -5.446 -11.807 1.00 95.75 94 PHE A CA 1
ATOM 718 C C . PHE A 1 94 ? 12.302 -6.098 -11.011 1.00 95.75 94 PHE A C 1
ATOM 720 O O . PHE A 1 94 ? 12.061 -6.496 -9.877 1.00 95.75 94 PHE A O 1
ATOM 727 N N . PHE A 1 95 ? 13.521 -6.161 -11.557 1.00 94.88 95 PHE A N 1
ATOM 728 C CA . PHE A 1 95 ? 14.695 -6.570 -10.780 1.00 94.88 95 PHE A CA 1
ATOM 729 C C . PHE A 1 95 ? 14.936 -5.626 -9.598 1.00 94.88 95 PHE A C 1
ATOM 731 O O . PHE A 1 95 ? 15.066 -6.097 -8.476 1.00 94.88 95 PHE A O 1
ATOM 738 N N . HIS A 1 96 ? 14.869 -4.309 -9.820 1.00 94.31 96 HIS A N 1
ATOM 739 C CA . HIS A 1 96 ? 15.006 -3.319 -8.745 1.00 94.31 96 HIS A CA 1
ATOM 740 C C . HIS A 1 96 ? 13.928 -3.476 -7.664 1.00 94.31 96 HIS A C 1
ATOM 742 O O . HIS A 1 96 ? 14.227 -3.388 -6.478 1.00 94.31 96 HIS A O 1
ATOM 748 N N . ILE A 1 97 ? 12.672 -3.740 -8.046 1.00 95.44 97 ILE A N 1
ATOM 749 C CA . ILE A 1 97 ? 11.587 -3.974 -7.076 1.00 95.44 97 ILE A CA 1
ATOM 750 C C . ILE A 1 97 ? 11.847 -5.255 -6.267 1.00 95.44 97 ILE A C 1
ATOM 752 O O . ILE A 1 97 ? 11.676 -5.235 -5.050 1.00 95.44 97 ILE A O 1
ATOM 756 N N . LEU A 1 98 ? 12.279 -6.344 -6.912 1.00 95.88 98 L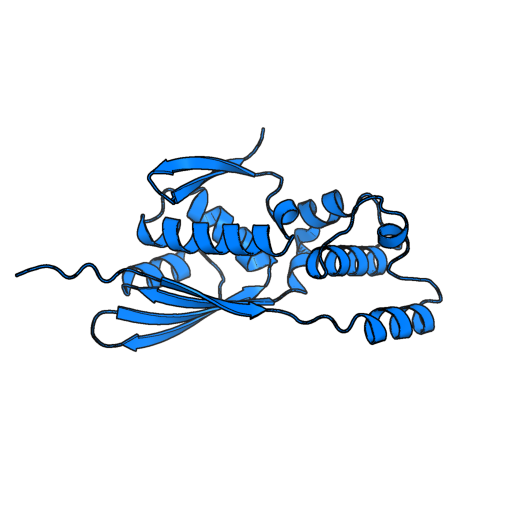EU A N 1
ATOM 757 C CA . LEU A 1 98 ? 12.593 -7.609 -6.231 1.00 95.88 98 LEU A CA 1
ATOM 758 C C . LEU A 1 98 ? 13.765 -7.480 -5.252 1.00 95.88 98 LEU A C 1
ATOM 760 O O . LEU A 1 98 ? 13.763 -8.136 -4.220 1.00 95.88 98 LEU A O 1
ATOM 764 N N . GLU A 1 99 ? 14.758 -6.648 -5.561 1.00 95.00 99 GLU A N 1
ATOM 765 C CA . GLU A 1 99 ? 15.927 -6.448 -4.694 1.00 95.00 99 GLU A CA 1
ATOM 766 C C . GLU A 1 99 ? 15.641 -5.559 -3.477 1.00 95.00 99 GLU A C 1
ATOM 768 O O . GLU A 1 99 ? 16.378 -5.611 -2.495 1.00 95.00 99 GLU A O 1
ATOM 773 N N . GLN A 1 100 ? 14.613 -4.710 -3.541 1.00 94.88 100 GLN A N 1
ATOM 774 C CA . GLN A 1 100 ? 14.364 -3.665 -2.538 1.00 94.88 100 GLN A CA 1
ATOM 775 C C . GLN A 1 100 ? 13.095 -3.894 -1.709 1.00 94.88 100 GLN A C 1
ATOM 777 O O . GLN A 1 100 ? 12.813 -3.118 -0.788 1.00 94.88 100 GLN A O 1
ATOM 782 N N . THR A 1 101 ? 12.283 -4.893 -2.059 1.00 96.31 101 THR A N 1
ATOM 783 C CA . THR A 1 101 ? 10.945 -5.073 -1.489 1.00 96.31 101 THR A CA 1
ATOM 784 C C . THR A 1 101 ? 10.590 -6.547 -1.337 1.00 96.31 101 THR A C 1
ATOM 786 O O . THR A 1 101 ? 10.964 -7.368 -2.168 1.00 96.31 101 THR A O 1
ATOM 789 N N . ASP A 1 102 ? 9.762 -6.854 -0.339 1.00 96.06 102 ASP A N 1
ATOM 790 C CA . ASP A 1 102 ? 9.180 -8.189 -0.139 1.00 96.06 102 ASP A CA 1
ATOM 791 C C . ASP A 1 102 ? 7.840 -8.368 -0.881 1.00 96.06 102 ASP A C 1
ATOM 793 O O . ASP A 1 102 ? 7.029 -9.236 -0.549 1.00 96.06 102 ASP A O 1
ATOM 797 N N . LEU A 1 103 ? 7.559 -7.517 -1.875 1.00 98.12 103 LEU A N 1
ATOM 798 C CA . LEU A 1 103 ? 6.326 -7.593 -2.653 1.00 98.12 103 LEU A CA 1
ATOM 799 C C . LEU A 1 103 ? 6.350 -8.816 -3.570 1.00 98.12 103 LEU A C 1
ATOM 801 O O . LEU A 1 103 ? 7.326 -9.098 -4.266 1.00 98.12 103 LEU A O 1
ATOM 805 N N . LYS A 1 104 ? 5.219 -9.514 -3.651 1.00 98.31 104 LYS A N 1
ATOM 806 C CA . LYS A 1 104 ? 5.069 -10.647 -4.560 1.00 98.31 104 LYS A CA 1
ATOM 807 C C . LYS A 1 104 ? 4.867 -10.141 -5.984 1.00 98.31 104 LYS A C 1
ATOM 809 O O . LYS A 1 104 ? 3.903 -9.427 -6.257 1.00 98.31 104 LYS A O 1
ATOM 814 N N . ILE A 1 105 ? 5.732 -10.569 -6.903 1.00 98.12 105 ILE A N 1
ATOM 815 C CA . ILE A 1 105 ? 5.670 -10.204 -8.323 1.00 98.12 105 ILE A CA 1
ATOM 816 C C . ILE A 1 105 ? 5.385 -11.443 -9.170 1.00 98.12 105 ILE A C 1
ATOM 818 O O . ILE A 1 105 ? 6.166 -12.390 -9.188 1.00 98.12 105 ILE A O 1
ATOM 822 N N . THR A 1 106 ? 4.297 -11.413 -9.937 1.00 98.12 106 THR A N 1
ATOM 823 C CA . THR A 1 106 ? 4.019 -12.393 -10.999 1.00 98.12 106 THR A CA 1
ATOM 824 C C . THR A 1 106 ? 4.098 -11.678 -12.338 1.00 98.12 106 THR A C 1
ATOM 826 O O . THR A 1 106 ? 3.312 -10.767 -12.580 1.00 98.12 106 THR A O 1
ATOM 829 N N . SER A 1 107 ? 5.050 -12.041 -13.203 1.00 97.25 107 SER A N 1
ATOM 830 C CA . SER A 1 107 ? 5.309 -11.287 -14.438 1.00 97.25 107 SER A CA 1
ATOM 831 C C . SER A 1 107 ? 5.449 -12.149 -15.687 1.00 97.25 107 SER A C 1
ATOM 833 O O . SER A 1 107 ? 5.979 -13.257 -15.644 1.00 97.25 107 SER A O 1
ATOM 835 N N . VAL A 1 108 ? 5.043 -11.581 -16.822 1.00 97.44 108 VAL A N 1
ATOM 836 C CA . VAL A 1 108 ? 5.185 -12.147 -18.166 1.00 97.44 108 VAL A CA 1
ATOM 837 C C . VAL A 1 108 ? 5.952 -11.174 -19.063 1.00 97.44 108 VAL A C 1
ATOM 839 O O . VAL A 1 108 ? 5.887 -9.953 -18.895 1.00 97.44 108 VAL A O 1
ATOM 842 N N . ARG A 1 109 ? 6.709 -11.706 -20.026 1.00 95.94 109 ARG A N 1
ATOM 843 C CA . ARG A 1 109 ? 7.375 -10.892 -21.049 1.00 95.94 109 ARG A CA 1
ATOM 844 C C . ARG A 1 109 ? 6.371 -10.511 -22.140 1.00 95.94 109 ARG A C 1
ATOM 846 O O . ARG A 1 109 ? 5.716 -11.386 -22.694 1.00 95.94 109 ARG A O 1
ATOM 853 N N . ALA A 1 110 ? 6.305 -9.230 -22.489 1.00 92.31 110 ALA A N 1
ATOM 854 C CA . ALA A 1 110 ? 5.464 -8.699 -23.557 1.00 92.31 110 ALA A CA 1
ATOM 855 C C . ALA A 1 110 ? 6.313 -7.838 -24.507 1.00 92.31 110 ALA A C 1
ATOM 857 O O . ALA A 1 110 ? 6.639 -6.690 -24.211 1.00 92.31 110 ALA A O 1
ATOM 858 N N . LYS A 1 111 ? 6.685 -8.396 -25.668 1.00 87.81 111 LYS A N 1
ATOM 859 C CA . LYS A 1 111 ? 7.578 -7.746 -26.647 1.00 87.81 111 LYS A CA 1
ATOM 860 C C . LYS A 1 111 ? 8.875 -7.237 -25.978 1.00 87.81 111 LYS A C 1
ATOM 862 O O . LYS A 1 111 ? 9.720 -8.047 -25.585 1.00 87.81 111 LYS A O 1
ATOM 867 N N . ASN A 1 112 ? 8.992 -5.915 -25.817 1.00 87.62 112 ASN A N 1
ATOM 868 C CA . ASN A 1 112 ? 10.167 -5.203 -25.304 1.00 87.62 112 ASN A CA 1
ATOM 869 C C . ASN A 1 112 ? 10.049 -4.790 -23.825 1.00 87.62 112 ASN A C 1
ATOM 871 O O . ASN A 1 112 ? 10.960 -4.157 -23.300 1.00 87.62 112 ASN A O 1
ATOM 875 N N . TYR A 1 113 ? 8.954 -5.136 -23.146 1.00 93.50 113 TYR A N 1
ATOM 876 C CA . TYR A 1 113 ? 8.733 -4.839 -21.729 1.00 93.50 113 TYR A CA 1
ATOM 877 C C . TYR A 1 113 ? 8.252 -6.083 -20.973 1.00 93.50 113 TYR A C 1
ATOM 879 O O . TYR A 1 113 ? 7.990 -7.143 -21.553 1.00 93.50 113 TYR A O 1
ATOM 887 N N . ARG A 1 114 ? 8.166 -5.978 -19.649 1.00 95.62 114 ARG A N 1
ATOM 888 C CA . ARG A 1 114 ? 7.469 -6.951 -18.806 1.00 95.62 114 ARG A CA 1
ATOM 889 C C . ARG A 1 114 ? 6.178 -6.332 -18.305 1.00 95.62 114 ARG A C 1
ATOM 891 O O . ARG A 1 114 ? 6.126 -5.134 -18.041 1.00 95.62 114 ARG A O 1
ATOM 898 N N . VAL A 1 115 ? 5.158 -7.166 -18.179 1.00 97.00 115 VAL A N 1
ATOM 899 C CA . VAL A 1 115 ? 3.914 -6.845 -17.479 1.00 97.00 115 VAL A CA 1
ATOM 900 C C . VAL A 1 115 ? 3.889 -7.702 -16.230 1.00 97.00 115 VAL A C 1
ATOM 902 O O . VAL A 1 115 ? 4.162 -8.902 -16.305 1.00 97.00 115 VAL A O 1
ATOM 905 N N . ALA A 1 116 ? 3.593 -7.102 -15.088 1.00 98.06 116 ALA A N 1
ATOM 906 C CA . ALA A 1 116 ? 3.555 -7.791 -13.817 1.00 98.06 116 ALA A CA 1
ATOM 907 C C . ALA A 1 116 ? 2.335 -7.401 -12.995 1.00 98.06 116 ALA A C 1
ATOM 909 O O . ALA A 1 116 ? 1.917 -6.247 -12.978 1.00 98.06 116 ALA A O 1
ATOM 910 N N . ILE A 1 117 ? 1.817 -8.377 -12.266 1.00 98.50 117 ILE A N 1
ATOM 911 C CA . ILE A 1 117 ? 0.948 -8.153 -11.123 1.00 98.50 117 ILE A CA 1
ATOM 912 C C . ILE A 1 117 ? 1.855 -8.140 -9.895 1.00 98.50 117 ILE A C 1
ATOM 914 O O . ILE A 1 117 ? 2.551 -9.123 -9.626 1.00 98.50 117 ILE A O 1
ATOM 918 N N . VAL A 1 118 ? 1.869 -7.013 -9.189 1.00 98.56 118 VAL A N 1
ATOM 919 C CA . VAL A 1 118 ? 2.628 -6.816 -7.951 1.00 98.56 118 VAL A CA 1
ATOM 920 C C . VAL A 1 118 ? 1.638 -6.708 -6.804 1.00 98.56 118 VAL A C 1
ATOM 922 O O . VAL A 1 118 ? 0.742 -5.869 -6.851 1.00 98.56 118 VAL A O 1
ATOM 925 N N . THR A 1 119 ? 1.773 -7.560 -5.795 1.00 98.69 119 THR A N 1
ATOM 926 C CA . THR A 1 119 ? 0.830 -7.681 -4.673 1.00 98.69 119 THR A CA 1
ATOM 927 C C . THR A 1 119 ? 1.562 -7.732 -3.344 1.00 98.69 119 THR A C 1
ATOM 929 O O . THR A 1 119 ? 2.661 -8.278 -3.269 1.00 98.69 119 THR A O 1
ATOM 932 N N . GLY A 1 120 ? 0.913 -7.248 -2.292 1.00 98.19 120 GLY A N 1
ATOM 933 C CA . GLY A 1 120 ? 1.409 -7.362 -0.926 1.00 98.19 120 GLY A CA 1
ATOM 934 C C . GLY A 1 120 ? 0.406 -6.843 0.092 1.00 98.19 120 GLY A C 1
ATOM 935 O O . GLY A 1 120 ? -0.635 -6.277 -0.272 1.00 98.19 120 GLY A O 1
ATOM 936 N N . THR A 1 121 ? 0.729 -7.036 1.365 1.00 97.94 121 THR A N 1
ATOM 937 C CA . THR A 1 121 ? 0.009 -6.400 2.467 1.00 97.94 121 THR A CA 1
ATOM 938 C C . THR A 1 121 ? 0.282 -4.895 2.485 1.00 97.94 121 THR A C 1
ATOM 940 O O . THR A 1 121 ? 1.261 -4.415 1.906 1.00 97.94 121 THR A O 1
ATOM 943 N N . LEU A 1 122 ? -0.554 -4.110 3.162 1.00 97.56 122 LEU A N 1
ATOM 944 C CA . LEU A 1 122 ? -0.308 -2.681 3.344 1.00 97.56 122 LEU A CA 1
ATOM 945 C C . LEU A 1 122 ? 0.991 -2.431 4.128 1.00 97.56 122 LEU A C 1
ATOM 947 O O . LEU A 1 122 ? 1.675 -1.449 3.849 1.00 97.56 122 LEU A O 1
ATOM 951 N N . GLY A 1 123 ? 1.368 -3.331 5.043 1.00 97.12 123 GLY A N 1
ATOM 952 C CA . GLY A 1 123 ? 2.660 -3.300 5.734 1.00 97.12 123 GLY A CA 1
ATOM 953 C C . GLY A 1 123 ? 3.835 -3.445 4.762 1.00 97.12 123 GLY A C 1
ATOM 954 O O . GLY A 1 123 ? 4.746 -2.614 4.753 1.00 97.12 123 GLY A O 1
ATOM 955 N N . GLN A 1 124 ? 3.765 -4.425 3.857 1.00 97.31 124 GLN A N 1
ATOM 956 C CA . GLN A 1 124 ? 4.760 -4.610 2.794 1.00 97.31 124 GLN A CA 1
ATOM 957 C C . GLN A 1 124 ? 4.816 -3.401 1.849 1.00 97.31 124 GLN A C 1
ATOM 959 O O . GLN A 1 124 ? 5.903 -2.929 1.516 1.00 97.31 124 GLN A O 1
ATOM 964 N N . TRP A 1 125 ? 3.665 -2.844 1.457 1.00 97.88 125 TRP A N 1
ATOM 965 C CA . TRP A 1 125 ? 3.609 -1.627 0.640 1.00 97.88 125 TRP A CA 1
ATOM 966 C C . TRP A 1 125 ? 4.194 -0.407 1.357 1.00 97.88 125 TRP A C 1
ATOM 968 O O . TRP A 1 125 ? 4.917 0.367 0.727 1.00 97.88 125 TRP A O 1
ATOM 978 N N . LYS A 1 126 ? 3.937 -0.244 2.664 1.00 96.81 126 LYS A N 1
ATOM 979 C CA . LYS A 1 126 ? 4.547 0.803 3.498 1.00 96.81 126 LYS A CA 1
ATOM 980 C C . LYS A 1 126 ? 6.063 0.734 3.409 1.00 96.81 126 LYS A C 1
ATOM 982 O O . LYS A 1 126 ? 6.681 1.734 3.037 1.00 96.81 126 LYS A O 1
ATOM 987 N N . GLN A 1 127 ? 6.639 -0.435 3.686 1.00 96.06 127 GLN A N 1
ATOM 988 C CA . GLN A 1 127 ? 8.088 -0.619 3.667 1.00 96.06 127 GLN A CA 1
ATOM 989 C C . GLN A 1 127 ? 8.670 -0.454 2.261 1.00 96.06 127 GLN A C 1
ATOM 991 O O . GLN A 1 127 ? 9.671 0.235 2.096 1.00 96.06 127 GLN A O 1
ATOM 996 N N . ALA A 1 128 ? 8.022 -1.013 1.238 1.00 97.19 128 ALA A N 1
ATOM 997 C CA . ALA A 1 128 ? 8.469 -0.915 -0.148 1.00 97.19 128 ALA A CA 1
ATOM 998 C C . ALA A 1 128 ? 8.522 0.541 -0.642 1.00 97.19 128 ALA A C 1
ATOM 1000 O O . ALA A 1 128 ? 9.509 0.964 -1.245 1.00 97.19 128 ALA A O 1
ATOM 1001 N N . ILE A 1 129 ? 7.486 1.330 -0.338 1.00 97.00 129 ILE A N 1
ATOM 1002 C CA . ILE A 1 129 ? 7.439 2.756 -0.672 1.00 97.00 129 ILE A CA 1
ATOM 1003 C C . ILE A 1 129 ? 8.518 3.536 0.081 1.00 97.00 129 ILE A C 1
ATOM 1005 O O . ILE A 1 129 ? 9.191 4.369 -0.525 1.00 97.00 129 ILE A O 1
ATOM 1009 N N . ILE A 1 130 ? 8.717 3.259 1.373 1.00 95.56 130 ILE A N 1
ATOM 1010 C CA . ILE A 1 130 ? 9.794 3.882 2.149 1.00 95.56 130 ILE A CA 1
ATOM 1011 C C . ILE A 1 130 ? 11.146 3.537 1.523 1.00 95.56 130 ILE A C 1
ATOM 1013 O O . ILE A 1 130 ? 11.897 4.449 1.194 1.00 95.56 130 ILE A O 1
ATOM 1017 N N . ASN A 1 131 ? 11.441 2.260 1.282 1.00 95.31 131 ASN A N 1
ATOM 1018 C CA . ASN A 1 131 ? 12.712 1.819 0.705 1.00 95.31 131 ASN A CA 1
ATOM 1019 C C . ASN A 1 131 ? 12.990 2.498 -0.640 1.00 95.31 131 ASN A C 1
ATOM 1021 O O . ASN A 1 131 ? 14.081 3.019 -0.853 1.00 95.31 131 ASN A O 1
ATOM 1025 N N . ILE A 1 132 ? 12.003 2.548 -1.537 1.00 95.44 132 ILE A N 1
ATOM 1026 C CA . ILE A 1 132 ? 12.210 3.072 -2.892 1.00 95.44 132 ILE A CA 1
ATOM 1027 C C . ILE A 1 132 ? 12.253 4.600 -2.934 1.00 95.44 132 ILE A C 1
ATOM 1029 O O . ILE A 1 132 ? 13.038 5.140 -3.715 1.00 95.44 132 ILE A O 1
ATOM 1033 N N . LEU A 1 133 ? 11.445 5.295 -2.124 1.00 94.81 133 LEU A N 1
ATOM 1034 C CA . LEU A 1 133 ? 11.350 6.760 -2.147 1.00 94.81 133 LEU A CA 1
ATOM 1035 C C . LEU A 1 133 ? 12.258 7.461 -1.131 1.00 94.81 133 LEU A C 1
ATOM 1037 O O . LEU A 1 133 ? 12.397 8.676 -1.203 1.00 94.81 133 LEU A O 1
ATOM 1041 N N . THR A 1 134 ? 12.877 6.759 -0.183 1.00 92.44 134 THR A N 1
ATOM 1042 C CA . THR A 1 134 ? 13.930 7.348 0.673 1.00 92.44 134 THR A CA 1
ATOM 1043 C C . THR A 1 134 ? 15.319 7.130 0.082 1.00 92.44 134 THR A C 1
ATOM 1045 O O . THR A 1 134 ? 16.168 8.022 0.146 1.00 92.44 134 THR A O 1
ATOM 1048 N N . ASN A 1 135 ? 15.544 5.979 -0.558 1.00 83.62 135 ASN A N 1
ATOM 1049 C CA . ASN A 1 135 ? 16.788 5.695 -1.257 1.00 83.62 135 ASN A CA 1
ATOM 1050 C C . ASN A 1 135 ? 16.744 6.305 -2.659 1.00 83.62 135 ASN A C 1
ATOM 1052 O O . ASN A 1 135 ? 15.701 6.341 -3.310 1.00 83.62 135 ASN A O 1
ATOM 1056 N N . LYS A 1 136 ? 17.890 6.773 -3.163 1.00 76.25 136 LYS A N 1
ATOM 1057 C CA . LYS A 1 136 ? 18.016 7.223 -4.557 1.00 76.25 136 LYS A CA 1
ATOM 1058 C C . LYS A 1 136 ? 17.873 6.021 -5.503 1.00 76.25 136 LYS A C 1
ATOM 1060 O O . LYS A 1 136 ? 18.865 5.462 -5.956 1.00 76.25 136 LYS A O 1
ATOM 1065 N N . SER A 1 137 ? 16.634 5.614 -5.769 1.00 84.56 137 SER A N 1
ATOM 1066 C CA . SER A 1 137 ? 16.280 4.557 -6.722 1.00 84.56 137 SER A CA 1
ATOM 1067 C C . SER A 1 137 ? 16.328 5.071 -8.162 1.00 84.56 137 SER A C 1
ATOM 1069 O O . SER A 1 137 ? 16.502 6.268 -8.398 1.00 84.56 137 SER A O 1
ATOM 1071 N N . THR A 1 138 ? 16.133 4.186 -9.141 1.00 88.56 138 THR A N 1
ATOM 1072 C CA . THR A 1 138 ? 15.969 4.598 -10.543 1.00 88.56 138 THR A CA 1
ATOM 1073 C C . THR A 1 138 ? 14.761 5.530 -10.702 1.00 88.56 138 THR A C 1
ATOM 1075 O O . THR A 1 138 ? 13.757 5.373 -10.005 1.00 88.56 138 THR A O 1
ATOM 1078 N N . SER A 1 139 ? 14.825 6.490 -11.633 1.00 88.75 139 SER A N 1
ATOM 1079 C CA . SER A 1 139 ? 13.714 7.425 -11.890 1.00 88.75 139 SER A CA 1
ATOM 1080 C C . SER A 1 139 ? 12.405 6.701 -12.233 1.00 88.75 139 SER A C 1
ATOM 1082 O O . SER A 1 139 ? 11.331 7.139 -11.836 1.00 88.75 139 SER A O 1
ATOM 1084 N N . GLU A 1 140 ? 12.500 5.554 -12.913 1.00 90.88 140 GLU A N 1
ATOM 1085 C CA . GLU A 1 140 ? 11.361 4.691 -13.246 1.00 90.88 140 GLU A CA 1
ATOM 1086 C C . GLU A 1 140 ? 10.701 4.105 -11.986 1.00 90.88 140 GLU A C 1
ATOM 1088 O O . GLU A 1 140 ? 9.485 4.205 -11.820 1.00 90.88 140 GLU A O 1
ATOM 1093 N N . ALA A 1 141 ? 11.495 3.554 -11.059 1.00 92.62 141 ALA A N 1
ATOM 1094 C CA . ALA A 1 141 ? 10.983 3.025 -9.796 1.00 92.62 141 ALA A CA 1
ATOM 1095 C C . ALA A 1 141 ? 10.401 4.134 -8.906 1.00 92.62 141 ALA A C 1
ATOM 1097 O O . ALA A 1 141 ? 9.327 3.955 -8.332 1.00 92.62 141 ALA A O 1
ATOM 1098 N N . GLN A 1 142 ? 11.063 5.295 -8.834 1.00 92.62 142 GLN A N 1
ATOM 1099 C CA . GLN A 1 142 ? 10.565 6.448 -8.076 1.00 92.62 142 GLN A CA 1
ATOM 1100 C C . GLN A 1 142 ? 9.201 6.915 -8.589 1.00 92.62 142 GLN A C 1
ATOM 1102 O O . GLN A 1 142 ? 8.309 7.184 -7.786 1.00 92.62 142 GLN A O 1
ATOM 1107 N N . TRP A 1 143 ? 9.016 6.975 -9.909 1.00 92.50 143 TRP A N 1
ATOM 1108 C CA . TRP A 1 143 ? 7.740 7.357 -10.510 1.00 92.50 143 TRP A CA 1
ATOM 1109 C C . TRP A 1 143 ? 6.626 6.355 -10.175 1.00 92.50 143 TRP A C 1
ATOM 1111 O O . TRP A 1 143 ? 5.577 6.752 -9.665 1.00 92.50 143 TRP A O 1
ATOM 1121 N N . VAL A 1 144 ? 6.874 5.051 -10.364 1.00 94.94 144 VAL A N 1
ATOM 1122 C CA . VAL A 1 144 ? 5.890 3.995 -10.054 1.00 94.94 144 VAL A CA 1
ATOM 1123 C C . VAL A 1 144 ? 5.484 4.030 -8.579 1.00 94.94 144 VAL A C 1
ATOM 1125 O O . VAL A 1 144 ? 4.299 3.964 -8.260 1.00 94.94 144 VAL A O 1
ATOM 1128 N N . PHE A 1 145 ? 6.447 4.165 -7.667 1.00 96.06 145 PHE A N 1
ATOM 1129 C CA . PHE A 1 145 ? 6.164 4.142 -6.231 1.00 96.06 145 PHE A CA 1
ATOM 1130 C C . PHE A 1 145 ? 5.612 5.465 -5.696 1.00 96.06 145 PHE A C 1
ATOM 1132 O O . PHE A 1 145 ? 4.848 5.441 -4.731 1.00 96.06 145 PHE A O 1
ATOM 1139 N N . SER A 1 146 ? 5.907 6.598 -6.343 1.00 95.44 146 SER A N 1
ATOM 1140 C CA . SER A 1 146 ? 5.212 7.867 -6.081 1.00 95.44 146 SER A CA 1
ATOM 1141 C C . SER A 1 146 ? 3.725 7.731 -6.412 1.00 95.44 146 SER A C 1
ATOM 1143 O O . SER A 1 146 ? 2.879 8.065 -5.586 1.00 95.44 146 SER A O 1
ATOM 1145 N N . TYR A 1 147 ? 3.395 7.122 -7.556 1.00 96.31 147 TYR A N 1
ATOM 1146 C CA . TYR A 1 147 ? 2.005 6.839 -7.912 1.00 96.31 147 TYR A CA 1
ATOM 1147 C C . TYR A 1 147 ? 1.324 5.901 -6.902 1.00 96.31 147 TYR A C 1
ATOM 1149 O O . TYR A 1 147 ? 0.209 6.180 -6.464 1.00 96.31 147 TYR A O 1
ATOM 1157 N N . CYS A 1 148 ? 1.979 4.805 -6.491 1.00 97.50 148 CYS A N 1
ATOM 1158 C CA . CYS A 1 148 ? 1.428 3.907 -5.469 1.00 97.50 148 CYS A CA 1
ATOM 1159 C C . CYS A 1 148 ? 1.171 4.641 -4.146 1.00 97.50 148 CYS A C 1
ATOM 1161 O O . CYS A 1 148 ? 0.109 4.475 -3.549 1.00 97.50 148 CYS A O 1
ATOM 1163 N N . TYR A 1 149 ? 2.117 5.474 -3.701 1.00 97.31 149 TYR A N 1
ATOM 1164 C CA . TYR A 1 149 ? 1.937 6.305 -2.512 1.00 97.31 149 TYR A CA 1
ATOM 1165 C C . TYR A 1 149 ? 0.711 7.208 -2.656 1.00 97.31 149 TYR A C 1
ATOM 1167 O O . TYR A 1 149 ? -0.142 7.206 -1.771 1.00 97.31 149 TYR A O 1
ATOM 1175 N N . ASP A 1 150 ? 0.593 7.941 -3.766 1.00 96.56 150 ASP A N 1
ATOM 1176 C CA . ASP A 1 150 ? -0.521 8.863 -4.011 1.00 96.56 150 ASP A CA 1
ATOM 1177 C C . ASP A 1 150 ? -1.870 8.144 -4.074 1.00 96.56 150 ASP A C 1
ATOM 1179 O O . ASP A 1 150 ? -2.855 8.631 -3.514 1.00 96.56 150 ASP A O 1
ATOM 1183 N N . PHE A 1 151 ? -1.909 6.945 -4.657 1.00 97.75 151 PHE A N 1
ATOM 1184 C CA . PHE A 1 151 ? -3.082 6.082 -4.591 1.00 97.75 151 PHE A CA 1
ATOM 1185 C C . PHE A 1 151 ? -3.477 5.793 -3.137 1.00 97.75 151 PHE A C 1
ATOM 1187 O O . PHE A 1 151 ? -4.634 6.010 -2.775 1.00 97.75 151 PHE A O 1
ATOM 1194 N N . PHE A 1 152 ? -2.535 5.384 -2.281 1.00 97.56 152 PHE A N 1
ATOM 1195 C CA . PHE A 1 152 ? -2.835 5.122 -0.871 1.00 97.56 152 PHE A CA 1
ATOM 1196 C C . PHE A 1 152 ? -3.310 6.375 -0.122 1.00 97.56 152 PHE A C 1
ATOM 1198 O O . PHE A 1 152 ? -4.244 6.288 0.676 1.00 97.56 152 PHE A O 1
ATOM 1205 N N . GLN A 1 153 ? -2.741 7.551 -0.413 1.00 95.94 153 GLN A N 1
ATOM 1206 C CA . GLN A 1 153 ? -3.257 8.814 0.130 1.00 95.94 153 GLN A CA 1
ATOM 1207 C C . GLN A 1 153 ? -4.716 9.039 -0.296 1.00 95.94 153 GLN A C 1
ATOM 1209 O O . GLN A 1 153 ? -5.556 9.388 0.530 1.00 95.94 153 GLN A O 1
ATOM 1214 N N . SER A 1 154 ? -5.031 8.802 -1.574 1.00 96.12 154 SER A N 1
ATOM 1215 C CA . SER A 1 154 ? -6.360 9.065 -2.141 1.00 96.12 154 SER A CA 1
ATOM 1216 C C . SER A 1 154 ? -7.469 8.186 -1.554 1.00 96.12 154 SER A C 1
ATOM 1218 O O . SER A 1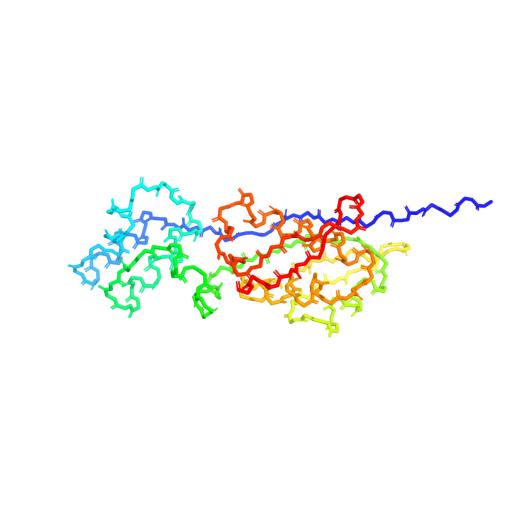 154 ? -8.615 8.620 -1.485 1.00 96.12 154 SER A O 1
ATOM 1220 N N . ILE A 1 155 ? -7.133 6.981 -1.076 1.00 95.88 155 ILE A N 1
ATOM 1221 C CA . ILE A 1 155 ? -8.087 6.059 -0.435 1.00 95.88 155 ILE A CA 1
ATOM 1222 C C . ILE A 1 155 ? -8.139 6.210 1.096 1.00 95.88 155 ILE A C 1
ATOM 1224 O O . ILE A 1 155 ? -8.712 5.374 1.800 1.00 95.88 155 ILE A O 1
ATOM 1228 N N . GLY A 1 156 ? -7.556 7.284 1.632 1.00 94.44 156 GLY A N 1
ATOM 1229 C CA . GLY A 1 156 ? -7.645 7.635 3.049 1.00 94.44 156 GLY A CA 1
ATOM 1230 C C . GLY A 1 156 ? -6.606 6.962 3.950 1.00 94.44 156 GLY A C 1
ATOM 1231 O O . GLY A 1 156 ? -6.806 6.903 5.161 1.00 94.44 156 GLY A O 1
ATOM 1232 N N . LEU A 1 157 ? -5.506 6.445 3.390 1.00 95.38 157 LEU A N 1
ATOM 1233 C CA . LEU A 1 157 ? -4.416 5.804 4.141 1.00 95.38 157 LEU A CA 1
ATOM 1234 C C . LEU A 1 157 ? -3.207 6.729 4.356 1.00 95.38 157 LEU A C 1
ATOM 1236 O O . LEU A 1 157 ? -2.095 6.266 4.608 1.00 95.38 157 LEU A O 1
ATOM 1240 N N . GLN A 1 158 ? -3.404 8.050 4.315 1.00 94.56 158 GLN A N 1
ATOM 1241 C CA . GLN A 1 158 ? -2.332 9.033 4.498 1.00 94.56 158 GLN A CA 1
ATOM 1242 C C . GLN A 1 158 ? -1.562 8.881 5.814 1.00 94.56 158 GLN A C 1
ATOM 1244 O O . GLN A 1 158 ? -0.345 9.066 5.852 1.00 94.56 158 GLN A O 1
ATOM 1249 N N . SER A 1 159 ? -2.254 8.493 6.888 1.00 93.31 159 SER A N 1
ATOM 1250 C CA . SER A 1 159 ? -1.660 8.369 8.221 1.00 93.31 159 SER A CA 1
ATOM 1251 C C . SER A 1 159 ? -0.604 7.269 8.322 1.00 93.31 159 SER A C 1
ATOM 1253 O O . SER A 1 159 ? 0.256 7.354 9.193 1.00 93.31 159 SER A O 1
ATOM 1255 N N . VAL A 1 160 ? -0.607 6.289 7.412 1.00 95.25 160 VAL A N 1
ATOM 1256 C CA . VAL A 1 160 ? 0.375 5.189 7.377 1.00 95.25 160 VAL A CA 1
ATOM 1257 C C . VAL A 1 160 ? 1.807 5.706 7.175 1.00 95.25 160 VAL A C 1
ATOM 1259 O O . VAL A 1 160 ? 2.756 5.117 7.692 1.00 95.25 160 VAL A O 1
ATOM 1262 N N . TRP A 1 161 ? 1.967 6.832 6.471 1.00 95.25 161 TRP A N 1
ATOM 1263 C CA . TRP A 1 161 ? 3.255 7.498 6.239 1.00 95.25 161 TRP A CA 1
ATOM 1264 C C . TRP A 1 161 ? 3.328 8.871 6.919 1.00 95.25 161 TRP A C 1
ATOM 1266 O O . TRP A 1 161 ? 4.047 9.753 6.449 1.00 95.25 161 TRP A O 1
ATOM 1276 N N . ALA A 1 162 ? 2.588 9.085 8.012 1.00 93.88 162 ALA A N 1
ATOM 1277 C CA . ALA A 1 162 ? 2.545 10.382 8.690 1.00 93.88 162 ALA A CA 1
ATOM 1278 C C . ALA A 1 162 ? 3.921 10.857 9.190 1.00 93.88 162 ALA A C 1
ATOM 1280 O O . ALA A 1 162 ? 4.140 12.067 9.251 1.00 93.88 162 ALA A O 1
ATOM 1281 N N . ASP A 1 163 ? 4.854 9.941 9.463 1.00 93.75 163 ASP A N 1
ATOM 1282 C CA . ASP A 1 163 ? 6.236 10.250 9.862 1.00 93.75 163 ASP A CA 1
ATOM 1283 C C . ASP A 1 163 ? 7.111 10.767 8.716 1.00 93.75 163 ASP A C 1
ATOM 1285 O O . ASP A 1 163 ? 8.225 11.228 8.942 1.00 93.75 163 ASP A O 1
ATOM 1289 N N . TYR A 1 164 ? 6.620 10.729 7.477 1.00 95.00 164 TYR A N 1
ATOM 1290 C CA . TYR A 1 164 ? 7.368 11.143 6.298 1.00 95.00 164 TYR A CA 1
ATOM 1291 C C . TYR A 1 164 ? 6.753 12.391 5.660 1.00 95.00 164 TYR A C 1
ATOM 1293 O O . TYR A 1 164 ? 5.545 12.638 5.714 1.00 95.00 164 TYR A O 1
ATOM 1301 N N . ARG A 1 165 ? 7.600 13.215 5.043 1.00 94.00 165 ARG A N 1
ATOM 1302 C CA . ARG A 1 165 ? 7.208 14.351 4.199 1.00 94.00 165 ARG A CA 1
ATOM 1303 C C . ARG A 1 165 ? 7.772 14.182 2.792 1.00 94.00 165 ARG A C 1
ATOM 1305 O O . ARG A 1 165 ? 8.846 13.611 2.623 1.00 94.00 165 ARG A O 1
ATOM 1312 N N . LYS A 1 166 ? 7.071 14.722 1.796 1.00 94.00 166 LYS A N 1
ATOM 1313 C CA . LYS A 1 166 ? 7.544 14.747 0.407 1.00 94.00 166 LYS A CA 1
ATOM 1314 C C . LYS A 1 166 ? 8.612 15.826 0.229 1.00 94.00 166 LYS A C 1
ATOM 1316 O O . LYS A 1 166 ? 8.401 16.972 0.625 1.00 94.00 166 LYS A O 1
ATOM 1321 N N . LYS A 1 167 ? 9.714 15.480 -0.427 1.00 92.19 167 LYS A N 1
ATOM 1322 C CA . LYS A 1 167 ? 10.712 16.411 -0.954 1.00 92.19 167 LYS A CA 1
ATOM 1323 C C . LYS A 1 167 ? 10.737 16.296 -2.467 1.00 92.19 167 LYS A C 1
ATOM 1325 O O . LYS A 1 167 ? 11.094 15.250 -3.002 1.00 92.19 167 LYS A O 1
ATOM 1330 N N . GLN A 1 168 ? 10.342 17.371 -3.137 1.00 87.31 168 GLN A N 1
ATOM 1331 C CA . GLN A 1 168 ? 10.282 17.403 -4.593 1.00 87.31 168 GLN A CA 1
ATOM 1332 C C . GLN A 1 168 ? 11.682 17.263 -5.193 1.00 87.31 168 GLN A C 1
ATOM 1334 O O . GLN A 1 168 ? 12.620 17.929 -4.749 1.00 87.31 168 GLN A O 1
ATOM 1339 N N . THR A 1 169 ? 11.810 16.393 -6.193 1.00 81.12 169 THR A N 1
ATOM 1340 C CA . THR A 1 169 ? 13.070 16.145 -6.912 1.00 81.12 169 THR A CA 1
ATOM 1341 C C . THR A 1 169 ? 12.956 16.361 -8.419 1.00 81.12 169 THR A C 1
ATOM 1343 O O . THR A 1 169 ? 13.985 16.465 -9.079 1.00 81.12 169 THR A O 1
ATOM 1346 N N . GLY A 1 170 ? 11.739 16.468 -8.960 1.00 71.62 170 GLY A N 1
ATOM 1347 C CA . GLY A 1 170 ? 11.471 16.735 -10.372 1.00 71.62 170 GLY A CA 1
ATOM 1348 C C . GLY A 1 170 ? 9.975 16.676 -10.685 1.00 71.62 170 GLY A C 1
ATOM 1349 O O . GLY A 1 170 ? 9.151 16.560 -9.775 1.00 71.62 170 GLY A O 1
ATOM 1350 N N . ASP A 1 171 ? 9.626 16.716 -11.969 1.00 64.44 171 ASP A N 1
ATOM 1351 C CA . ASP A 1 171 ? 8.230 16.659 -12.406 1.00 64.44 171 ASP A CA 1
ATOM 1352 C C . ASP A 1 171 ? 7.617 15.288 -12.086 1.00 64.44 171 ASP A C 1
ATOM 1354 O O . ASP A 1 171 ? 8.085 14.246 -12.544 1.00 64.44 171 ASP A O 1
ATOM 1358 N N . HIS A 1 172 ? 6.559 15.293 -11.271 1.00 72.56 172 HIS A N 1
ATOM 1359 C CA . HIS A 1 172 ? 5.784 14.111 -10.862 1.00 72.56 172 HIS A CA 1
ATOM 1360 C C . HIS A 1 172 ? 6.535 13.046 -10.037 1.00 72.56 172 HIS A C 1
ATOM 1362 O O . HIS A 1 172 ? 6.009 11.951 -9.842 1.00 72.56 172 HIS A O 1
ATOM 1368 N N . THR A 1 173 ? 7.725 13.353 -9.511 1.00 84.25 173 THR A N 1
ATOM 1369 C CA . THR A 1 173 ? 8.472 12.455 -8.609 1.00 84.25 173 THR A CA 1
ATOM 1370 C C . THR A 1 173 ? 8.952 13.192 -7.368 1.00 84.25 173 THR A C 1
ATOM 1372 O O . THR A 1 173 ? 9.381 14.345 -7.443 1.00 84.25 173 THR A O 1
ATOM 1375 N N . TYR A 1 174 ? 8.928 12.509 -6.228 1.00 89.38 174 TYR A N 1
ATOM 1376 C CA . TYR A 1 174 ? 9.448 13.031 -4.971 1.00 89.38 174 TYR A CA 1
ATOM 1377 C C . TYR A 1 174 ? 10.132 11.929 -4.171 1.00 89.38 174 TYR A C 1
ATOM 1379 O O . TYR A 1 174 ? 9.843 10.743 -4.321 1.00 89.38 174 TYR A O 1
ATOM 1387 N N . LEU A 1 175 ? 11.008 12.352 -3.268 1.00 92.88 175 LEU A N 1
ATOM 1388 C CA . LEU A 1 175 ? 11.546 11.494 -2.224 1.00 92.88 175 LEU A CA 1
ATOM 1389 C C . LEU A 1 175 ? 10.757 11.684 -0.928 1.00 92.88 175 LEU A C 1
ATOM 1391 O O . LEU A 1 175 ? 10.131 12.725 -0.703 1.00 92.88 175 LEU A O 1
ATOM 1395 N N . LEU A 1 176 ? 10.794 10.678 -0.063 1.00 93.69 176 LEU A N 1
ATOM 1396 C CA . LEU A 1 176 ? 10.296 10.763 1.301 1.00 93.69 176 LEU A CA 1
ATOM 1397 C C . LEU A 1 176 ? 11.451 11.116 2.243 1.00 93.69 176 LEU A C 1
ATOM 1399 O O . LEU A 1 176 ? 12.522 10.520 2.193 1.00 93.69 176 LEU A O 1
ATOM 1403 N N . GLU A 1 177 ? 11.222 12.082 3.128 1.00 93.44 177 GLU A N 1
ATOM 1404 C CA . GLU A 1 177 ? 12.125 12.420 4.230 1.00 93.44 177 GLU A CA 1
ATOM 1405 C C . GLU A 1 177 ? 11.413 12.199 5.562 1.00 93.44 177 GLU A C 1
ATOM 1407 O O . GLU A 1 177 ? 10.262 12.608 5.722 1.00 93.44 177 GLU A O 1
ATOM 1412 N N . TYR A 1 178 ? 12.103 11.596 6.529 1.00 92.81 178 TYR A N 1
ATOM 1413 C CA . TYR A 1 178 ? 11.583 11.455 7.888 1.00 92.81 178 TYR A CA 1
ATOM 1414 C C . TYR A 1 178 ? 11.427 12.834 8.551 1.00 92.81 178 TYR A C 1
ATOM 1416 O O . TYR A 1 178 ? 12.325 13.681 8.475 1.00 92.81 178 TYR A O 1
ATOM 1424 N N . LYS A 1 179 ? 10.281 13.072 9.190 1.00 90.94 179 LYS A N 1
ATOM 1425 C CA . LYS A 1 179 ? 10.006 14.273 9.982 1.00 90.94 179 LYS A CA 1
ATOM 1426 C C . LYS A 1 179 ? 10.746 14.130 11.310 1.00 90.94 179 LYS A C 1
ATOM 1428 O O . LYS A 1 179 ? 10.413 13.262 12.107 1.00 90.94 179 LYS A O 1
ATOM 1433 N N . LYS A 1 180 ? 11.787 14.941 11.497 1.00 70.88 180 LYS A N 1
ATOM 1434 C CA . LYS A 1 180 ? 12.453 15.078 12.797 1.00 70.88 180 LYS A CA 1
ATOM 1435 C C . LYS A 1 180 ? 11.500 15.636 13.844 1.00 70.88 180 LYS A C 1
ATOM 1437 O O . LYS A 1 180 ? 10.678 16.500 13.459 1.00 70.88 180 LYS A O 1
#

Sequence (180 aa):
MGDSASQSGVKPIIGSTISWADLIKDIAELIGRSPTSGIDSYKYKLSDYASFLATVNEFRTGNTQNPLKIIQNANDILDHLHFGFLMYGKSSLFFHILEQTDLKITSVRAKNYRVAIVTGTLGQWKQAIINILTNKSTSEAQWVFSYCYDFFQSIGLQSVWADYRKKQTGDHTYLLEYKK

Radius of gyration: 18.5 Å; chains: 1; bounding box: 41×30×59 Å

Secondary structure (DSSP, 8-state):
--------EEEEEEE----HHHHHHHHHHHHSS-TTHHHHT-SSPPPHHHHHHHHHHHHHHS----HHHHHHT-TTGGGG-EEEEEEEE-HHHHHHHHHH---EEEEEEETTEEEEEEEEEHHHHHHHHHHHHHTT--HHHHHHHHHHHHHHHHTT-GGGGTTEEEEEEETTEEEEEE--